Protein AF-A0A015K4B2-F1 (afdb_monomer)

pLDDT: mean 77.0, std 16.77, range [43.47, 95.0]

Nearest PDB structures (foldseek):
  2elh-assembly1_A  TM=6.216E-01  e=7.954E-03  Drosophila melanogaster
  1mdm-assembly1_A  TM=5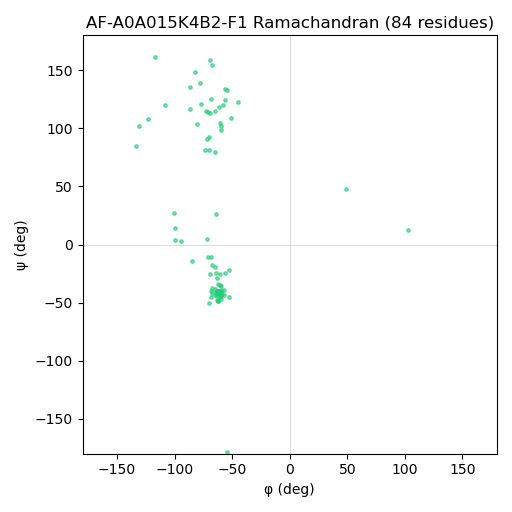.689E-01  e=1.238E+00  Homo sapiens
  8hnp-assembly1_B  TM=6.465E-01  e=2.842E+00  Thermococcus onnurineus NA1
  5yi2-assembly2_E  TM=4.714E-01  e=2.666E+00  Lactococcus lactis subsp. lactis Il1403
  5yhy-assembly1_A  TM=5.112E-01  e=3.670E+00  Lactococcus lactis subsp. lactis Il1403

Structure (mmCIF, N/CA/C/O backbone):
data_AF-A0A015K4B2-F1
#
_entry.id   AF-A0A015K4B2-F1
#
loop_
_atom_site.group_PDB
_atom_site.id
_atom_site.type_symbol
_atom_site.label_atom_id
_atom_site.label_alt_id
_atom_site.label_comp_id
_atom_site.label_asym_id
_atom_site.label_entity_id
_atom_site.label_seq_id
_atom_site.pdbx_PDB_ins_code
_atom_site.Cartn_x
_atom_site.Cartn_y
_atom_site.Cartn_z
_atom_site.occupancy
_atom_site.B_iso_or_equiv
_atom_site.auth_seq_id
_atom_site.auth_comp_id
_atom_site.auth_asym_id
_atom_site.auth_atom_id
_atom_site.pdbx_PDB_model_num
ATOM 1 N N . MET A 1 1 ? -45.371 27.866 -22.751 1.00 43.47 1 MET A N 1
ATOM 2 C CA . MET A 1 1 ? -45.161 26.586 -22.033 1.00 43.47 1 MET A CA 1
ATOM 3 C C . MET A 1 1 ? -43.663 26.354 -21.882 1.00 43.47 1 MET A C 1
ATOM 5 O O . MET A 1 1 ? -42.992 26.171 -22.889 1.00 43.47 1 MET A O 1
ATOM 9 N N . VAL A 1 2 ? -43.122 26.431 -20.663 1.00 47.31 2 VAL A N 1
ATOM 10 C CA . VAL A 1 2 ? -41.683 26.235 -20.401 1.00 47.31 2 VAL A CA 1
ATOM 11 C C . VAL A 1 2 ? -41.422 24.740 -20.205 1.00 47.31 2 VAL A C 1
ATOM 13 O O . VAL A 1 2 ? -41.957 24.130 -19.282 1.00 47.31 2 VAL A O 1
ATOM 16 N N . ARG A 1 3 ? -40.633 24.127 -21.093 1.00 57.09 3 ARG A N 1
ATOM 17 C CA . ARG A 1 3 ? -40.189 22.732 -20.960 1.00 57.09 3 ARG A CA 1
ATOM 18 C C . ARG A 1 3 ? -39.015 22.683 -19.980 1.00 57.09 3 ARG A C 1
ATOM 20 O O . ARG A 1 3 ? -37.908 23.073 -20.328 1.00 57.09 3 ARG A O 1
ATOM 27 N N . GLY A 1 4 ? -39.262 22.234 -18.750 1.00 55.44 4 GLY A N 1
ATOM 28 C CA . GLY A 1 4 ? -38.208 22.014 -17.759 1.00 55.44 4 GLY A CA 1
ATOM 29 C C . GLY A 1 4 ? -37.308 20.838 -18.152 1.00 55.44 4 GLY A C 1
ATOM 30 O O . GLY A 1 4 ? -37.794 19.726 -18.363 1.00 55.44 4 GLY A O 1
ATOM 31 N N .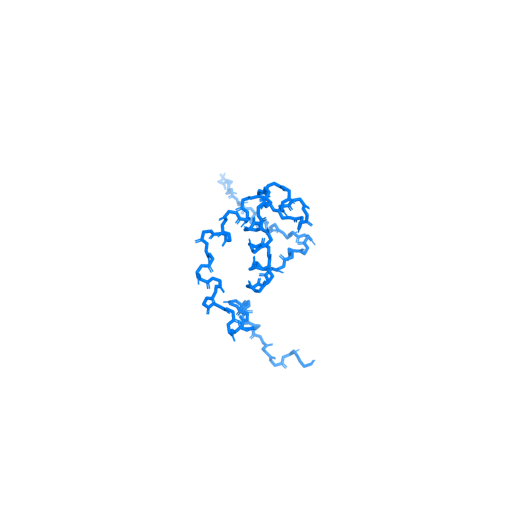 ASN A 1 5 ? -35.995 21.069 -18.229 1.00 60.66 5 ASN A N 1
ATOM 32 C CA . ASN A 1 5 ? -34.991 20.013 -18.371 1.00 60.66 5 ASN A CA 1
ATOM 33 C C . ASN A 1 5 ? -34.842 19.262 -17.042 1.00 60.66 5 ASN A C 1
ATOM 35 O O . ASN A 1 5 ? -33.933 19.514 -16.252 1.00 60.66 5 ASN A O 1
ATOM 39 N N . PHE A 1 6 ? -35.743 18.317 -16.785 1.00 61.34 6 PHE A N 1
ATOM 40 C CA . PHE A 1 6 ? -35.579 17.365 -15.693 1.00 61.34 6 PHE A CA 1
ATOM 41 C C . PHE A 1 6 ? -34.463 16.384 -16.064 1.00 61.34 6 PHE A C 1
ATOM 43 O O . PHE A 1 6 ? -34.704 15.351 -16.695 1.00 61.34 6 PHE A O 1
ATOM 50 N N . HIS A 1 7 ? -33.222 16.704 -15.692 1.00 56.38 7 HIS A N 1
ATOM 51 C CA . HIS A 1 7 ? -32.134 15.734 -15.707 1.00 56.38 7 HIS A CA 1
ATOM 52 C C . HIS A 1 7 ? -32.514 14.588 -14.768 1.00 56.38 7 HIS A C 1
ATOM 54 O O . HIS A 1 7 ? -32.387 14.685 -13.549 1.00 56.38 7 HIS A O 1
ATOM 60 N N . LYS A 1 8 ? -33.034 13.495 -15.336 1.00 59.09 8 LYS A N 1
ATOM 61 C CA . LYS A 1 8 ? -33.277 12.252 -14.606 1.00 59.09 8 LYS A CA 1
ATOM 62 C C . LYS A 1 8 ? -31.927 11.789 -14.062 1.00 59.09 8 LYS A C 1
ATOM 64 O O . LYS A 1 8 ? -31.118 11.251 -14.817 1.00 59.09 8 LYS A O 1
ATOM 69 N N . LEU A 1 9 ? -31.684 12.011 -12.772 1.00 60.75 9 LEU A N 1
ATOM 70 C CA . LEU A 1 9 ? -30.553 11.461 -12.030 1.00 60.75 9 LEU A CA 1
ATOM 71 C C . LEU A 1 9 ? -30.714 9.937 -11.984 1.00 60.75 9 LEU A C 1
ATOM 73 O O . LEU A 1 9 ? -31.212 9.370 -11.015 1.00 60.75 9 LEU A O 1
ATOM 77 N N . ARG A 1 10 ? -30.357 9.251 -13.071 1.00 60.22 10 ARG A N 1
ATOM 78 C CA . ARG A 1 10 ? -30.253 7.795 -13.067 1.00 60.22 10 ARG A CA 1
ATOM 79 C C . ARG A 1 10 ? -29.028 7.453 -12.232 1.00 60.22 10 ARG A C 1
ATOM 81 O O . ARG A 1 10 ? -27.907 7.781 -12.615 1.00 60.22 10 ARG A O 1
ATOM 88 N N . ALA A 1 11 ? -29.237 6.808 -11.089 1.00 62.19 11 ALA A N 1
ATOM 89 C CA . ALA A 1 11 ? -28.138 6.188 -10.371 1.00 62.19 11 ALA A CA 1
ATOM 90 C C . ALA A 1 11 ? -27.468 5.182 -11.321 1.00 62.19 11 ALA A C 1
ATOM 92 O O . ALA A 1 11 ? -28.122 4.261 -11.811 1.00 62.19 11 ALA A O 1
ATOM 93 N N . ASN A 1 12 ? -26.176 5.363 -11.608 1.00 59.97 12 ASN A N 1
ATOM 94 C CA . ASN A 1 12 ? -25.379 4.368 -12.324 1.00 59.97 12 ASN A CA 1
ATOM 95 C C . ASN A 1 12 ? -25.175 3.166 -11.393 1.00 59.97 12 ASN A C 1
ATOM 97 O O . ASN A 1 12 ? -24.152 3.053 -10.714 1.00 59.97 12 ASN A O 1
ATOM 101 N N . VAL A 1 13 ? -26.178 2.291 -11.312 1.00 55.34 13 VAL A N 1
ATOM 102 C CA . VAL A 1 13 ? -26.106 1.045 -10.546 1.00 55.34 13 VAL A CA 1
ATOM 103 C C . VAL A 1 13 ? -25.140 0.116 -11.276 1.00 55.34 13 VAL A C 1
ATOM 105 O O . VAL A 1 13 ? -25.500 -0.588 -12.215 1.00 55.34 13 VAL A O 1
ATOM 108 N N . THR A 1 14 ? -23.864 0.160 -10.889 1.00 56.12 14 THR A N 1
ATOM 109 C CA . THR A 1 14 ? -22.842 -0.711 -11.474 1.00 56.12 14 THR A CA 1
ATOM 110 C C . THR A 1 14 ? -23.067 -2.125 -10.942 1.00 56.12 14 THR A C 1
ATOM 112 O O . THR A 1 14 ? -22.891 -2.362 -9.749 1.00 56.12 14 THR A O 1
ATOM 115 N N . THR A 1 15 ? -23.415 -3.071 -11.811 1.00 58.75 15 THR A N 1
ATOM 116 C CA . THR A 1 15 ? -23.592 -4.493 -11.452 1.00 58.75 15 THR A CA 1
ATOM 117 C C . THR A 1 15 ? -22.278 -5.181 -11.066 1.00 58.75 15 THR A C 1
ATOM 119 O O . THR A 1 15 ? -22.279 -6.221 -10.410 1.00 58.75 15 THR A O 1
ATOM 122 N N . LYS A 1 16 ? -21.132 -4.592 -11.433 1.00 60.75 16 LYS A N 1
ATOM 123 C CA . LYS A 1 16 ? -19.805 -5.095 -11.071 1.00 60.75 16 LYS A CA 1
ATOM 124 C C . LYS A 1 16 ? -19.572 -4.906 -9.570 1.00 60.75 16 LYS A C 1
ATOM 126 O O . LYS A 1 16 ? -19.419 -3.778 -9.100 1.00 60.75 16 LYS A O 1
ATOM 131 N N . ARG A 1 17 ? -19.478 -6.007 -8.815 1.00 62.00 17 ARG A N 1
ATOM 132 C CA . ARG A 1 17 ? -18.987 -5.974 -7.428 1.00 62.00 17 ARG A CA 1
ATOM 133 C C . ARG A 1 17 ? -17.557 -5.433 -7.436 1.00 62.00 17 ARG A C 1
ATOM 135 O O . ARG A 1 17 ? -16.626 -6.130 -7.830 1.00 62.00 17 ARG A O 1
ATOM 142 N N . ARG A 1 18 ? -17.374 -4.173 -7.032 1.00 68.00 18 ARG A N 1
ATOM 143 C CA . ARG A 1 18 ? -16.040 -3.586 -6.868 1.00 68.00 18 ARG A CA 1
ATOM 144 C C . ARG A 1 18 ? -15.334 -4.341 -5.749 1.00 68.00 18 ARG A C 1
ATOM 146 O O . ARG A 1 18 ? -15.773 -4.281 -4.602 1.00 68.00 18 ARG A O 1
ATOM 153 N N . ARG A 1 19 ? -14.256 -5.053 -6.082 1.00 77.94 19 ARG A N 1
ATOM 154 C CA . ARG A 1 19 ? -13.397 -5.687 -5.080 1.00 77.94 19 ARG A CA 1
ATOM 155 C C . ARG A 1 19 ? -12.916 -4.615 -4.103 1.00 77.94 19 ARG A C 1
ATOM 157 O O . ARG A 1 19 ? -12.345 -3.606 -4.516 1.00 77.94 19 ARG A O 1
ATOM 164 N N . GLN A 1 20 ? -13.161 -4.831 -2.816 1.00 81.88 20 GLN A N 1
ATOM 165 C CA . GLN A 1 20 ? -12.583 -4.011 -1.760 1.00 81.88 20 GLN A CA 1
ATOM 166 C C . GLN A 1 20 ? -11.209 -4.578 -1.405 1.00 81.88 20 GLN A C 1
ATOM 168 O O . GLN A 1 20 ? -11.053 -5.790 -1.300 1.00 81.88 20 GLN A O 1
ATOM 173 N N . TRP A 1 21 ? -10.226 -3.695 -1.250 1.00 86.88 21 TRP A N 1
ATOM 174 C CA . TRP A 1 21 ? -8.863 -4.050 -0.863 1.00 86.88 21 TRP A CA 1
ATOM 175 C C . TRP A 1 21 ? -8.612 -3.584 0.569 1.00 86.88 21 TRP A C 1
ATOM 177 O O . TRP A 1 21 ? -8.696 -2.381 0.852 1.00 86.88 21 TRP A O 1
ATOM 187 N N . SER A 1 22 ? -8.301 -4.520 1.461 1.00 87.56 22 SER A N 1
ATOM 188 C CA . SER A 1 22 ? -7.911 -4.231 2.844 1.00 87.56 22 SER A CA 1
ATOM 189 C C . SER A 1 22 ? -6.533 -3.562 2.913 1.00 87.56 22 SER A C 1
ATOM 191 O O . SER A 1 22 ? -5.723 -3.674 1.992 1.00 87.56 22 SER A O 1
ATOM 193 N N . ALA A 1 23 ? -6.235 -2.869 4.018 1.00 86.94 23 ALA A N 1
ATOM 194 C CA . ALA A 1 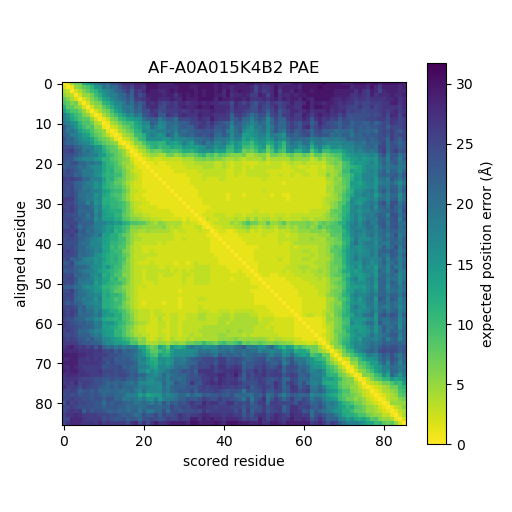23 ? -4.928 -2.233 4.215 1.00 86.94 23 ALA A CA 1
ATOM 195 C C . ALA A 1 23 ? -3.774 -3.249 4.129 1.00 86.94 23 ALA A C 1
ATOM 197 O O . ALA A 1 23 ? -2.757 -2.978 3.492 1.00 86.94 23 ALA A O 1
ATOM 198 N N . ARG A 1 24 ? -3.976 -4.453 4.683 1.00 86.81 24 ARG A N 1
ATOM 199 C CA . ARG A 1 24 ? -3.017 -5.561 4.615 1.00 86.81 24 ARG A CA 1
ATOM 200 C C . ARG A 1 24 ? -2.776 -6.030 3.181 1.00 86.81 24 ARG A C 1
ATOM 202 O O . ARG A 1 24 ? -1.624 -6.164 2.783 1.00 86.81 24 ARG A O 1
ATOM 209 N N . GLU A 1 25 ? -3.834 -6.250 2.398 1.00 89.38 25 GLU A N 1
ATOM 210 C CA . GLU A 1 25 ? -3.675 -6.654 0.994 1.00 89.38 25 GLU A CA 1
ATOM 211 C C . GLU A 1 25 ? -2.964 -5.566 0.180 1.00 89.38 25 GLU A C 1
ATOM 213 O O . GLU A 1 25 ? -2.054 -5.874 -0.586 1.00 89.38 25 GLU A O 1
ATOM 218 N N . LYS A 1 26 ? -3.310 -4.286 0.382 1.00 92.19 26 LYS A N 1
ATOM 219 C CA . LYS A 1 26 ? -2.620 -3.169 -0.287 1.00 92.19 26 LYS A CA 1
ATOM 220 C C . LYS A 1 26 ? -1.126 -3.155 0.037 1.00 92.19 26 LYS A C 1
ATOM 222 O O . LYS A 1 26 ? -0.311 -2.985 -0.865 1.00 92.19 26 LYS A O 1
ATOM 227 N N . LEU A 1 27 ? -0.757 -3.382 1.298 1.00 91.81 27 LEU A N 1
ATOM 228 C CA . LEU A 1 27 ? 0.645 -3.486 1.711 1.00 91.81 27 LEU A CA 1
ATOM 229 C C . LEU A 1 27 ? 1.352 -4.700 1.099 1.00 91.81 27 LEU A C 1
ATOM 231 O O . LEU A 1 27 ? 2.502 -4.578 0.683 1.00 91.81 27 LEU A O 1
ATOM 235 N N . MET A 1 28 ? 0.682 -5.847 0.971 1.00 92.25 28 MET A N 1
ATOM 236 C CA . MET A 1 28 ? 1.245 -7.001 0.257 1.00 92.25 28 MET A CA 1
ATOM 237 C C . MET A 1 28 ? 1.562 -6.671 -1.208 1.00 92.25 28 MET A C 1
ATOM 239 O O . MET A 1 28 ? 2.621 -7.038 -1.711 1.00 92.25 28 MET A O 1
ATOM 243 N N . VAL A 1 29 ? 0.693 -5.921 -1.885 1.00 93.31 29 VAL A N 1
ATOM 244 C CA . VAL A 1 29 ? 0.952 -5.481 -3.265 1.00 93.31 29 VAL A CA 1
ATOM 245 C C . VAL A 1 29 ? 2.120 -4.486 -3.329 1.00 93.31 29 VAL A C 1
ATOM 247 O O . VAL A 1 29 ? 2.974 -4.604 -4.208 1.00 93.31 29 VAL A O 1
ATOM 250 N N . ILE A 1 30 ? 2.203 -3.536 -2.388 1.00 93.88 30 ILE A N 1
ATOM 251 C CA . ILE A 1 30 ? 3.320 -2.576 -2.309 1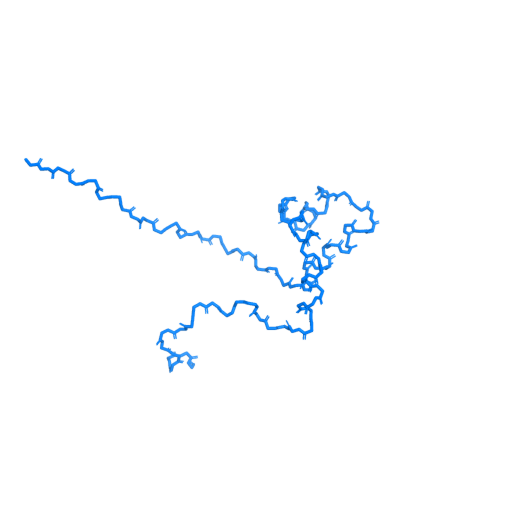.00 93.88 30 ILE A CA 1
ATOM 252 C C . ILE A 1 30 ? 4.645 -3.303 -2.058 1.00 93.88 30 ILE A C 1
ATOM 254 O O . ILE A 1 30 ? 5.611 -3.068 -2.773 1.00 93.88 30 ILE A O 1
ATOM 258 N N . THR A 1 31 ? 4.691 -4.216 -1.087 1.00 94.25 31 THR A N 1
ATOM 259 C CA . THR A 1 31 ? 5.907 -4.991 -0.783 1.00 94.25 31 THR A CA 1
ATOM 260 C C . THR A 1 31 ? 6.346 -5.860 -1.956 1.00 94.25 31 THR A C 1
ATOM 262 O O . THR A 1 31 ? 7.541 -6.012 -2.179 1.00 94.25 31 THR A O 1
ATOM 265 N N . TYR A 1 32 ? 5.410 -6.395 -2.747 1.00 95.00 32 TYR A N 1
ATOM 266 C CA . TYR A 1 32 ? 5.747 -7.075 -3.994 1.00 95.00 32 TYR A CA 1
ATOM 267 C C . TYR A 1 32 ? 6.417 -6.116 -4.985 1.00 95.00 32 TYR A C 1
ATOM 269 O O . TYR A 1 32 ? 7.487 -6.422 -5.496 1.00 95.00 32 TYR A O 1
ATOM 277 N N . TYR A 1 33 ? 5.845 -4.932 -5.213 1.00 94.06 33 TYR A N 1
ATOM 278 C CA . TYR A 1 33 ? 6.465 -3.909 -6.062 1.00 94.06 33 TYR A CA 1
ATOM 279 C C . TYR A 1 33 ? 7.877 -3.519 -5.578 1.00 94.06 33 TYR A C 1
ATOM 281 O O . TYR A 1 33 ? 8.807 -3.452 -6.381 1.00 94.06 33 TYR A O 1
ATOM 289 N N . GLU A 1 34 ? 8.066 -3.342 -4.267 1.00 93.56 34 GLU A N 1
ATOM 290 C CA . GLU A 1 34 ? 9.353 -2.966 -3.657 1.00 93.56 34 GLU A CA 1
ATOM 291 C C . GLU A 1 34 ? 10.454 -4.020 -3.821 1.00 93.56 34 GLU A C 1
ATOM 293 O O . GLU A 1 34 ? 11.630 -3.674 -3.776 1.00 93.56 34 GLU A O 1
ATOM 298 N N . ARG A 1 35 ? 10.106 -5.283 -4.105 1.00 93.56 35 ARG A N 1
ATOM 299 C CA . ARG A 1 35 ? 11.078 -6.344 -4.436 1.00 93.56 35 ARG A CA 1
ATOM 300 C C . ARG A 1 35 ? 11.722 -6.186 -5.823 1.00 93.56 35 ARG A C 1
ATOM 302 O O . ARG A 1 35 ? 12.472 -7.061 -6.237 1.00 93.56 35 ARG A O 1
ATOM 309 N N . GLY A 1 36 ? 11.435 -5.098 -6.542 1.00 91.38 36 GLY A N 1
ATOM 310 C CA . GLY A 1 36 ? 12.048 -4.777 -7.837 1.00 91.38 36 GLY A CA 1
ATOM 311 C C . GLY A 1 36 ? 11.155 -5.057 -9.047 1.00 91.38 36 GLY A C 1
ATOM 312 O O . GLY A 1 36 ? 11.626 -5.045 -10.182 1.00 91.38 36 GLY A O 1
ATOM 313 N N . HIS A 1 37 ? 9.860 -5.302 -8.841 1.00 91.94 37 HIS A N 1
ATOM 314 C CA . HIS A 1 37 ? 8.925 -5.508 -9.944 1.00 91.94 37 HIS A CA 1
ATOM 315 C C . HIS A 1 37 ? 8.444 -4.179 -10.533 1.00 91.94 37 HIS A C 1
ATOM 317 O O . HIS A 1 37 ? 8.276 -3.178 -9.839 1.00 91.94 37 HIS A O 1
ATOM 323 N N . SER A 1 38 ? 8.151 -4.164 -11.834 1.00 93.25 38 SER A N 1
ATOM 324 C CA . SER A 1 38 ? 7.597 -2.969 -12.470 1.00 93.25 38 SER A CA 1
ATOM 325 C C . SER A 1 38 ? 6.179 -2.672 -11.958 1.00 93.25 38 SER A C 1
ATOM 327 O O . SER A 1 38 ? 5.426 -3.568 -11.551 1.00 93.25 38 SER A O 1
ATOM 329 N N . LYS A 1 39 ? 5.766 -1.401 -12.028 1.00 92.38 39 LYS A N 1
ATOM 330 C CA . LYS A 1 39 ? 4.395 -0.996 -11.666 1.00 92.38 39 LYS A CA 1
ATOM 331 C C . LYS A 1 39 ? 3.349 -1.704 -12.536 1.00 92.38 39 LYS A C 1
ATOM 333 O O . LYS A 1 39 ? 2.309 -2.102 -12.026 1.00 92.38 39 LYS A O 1
ATOM 338 N N . ARG A 1 40 ? 3.640 -1.876 -13.831 1.00 92.62 40 ARG A N 1
ATOM 339 C CA . ARG A 1 40 ? 2.734 -2.498 -14.808 1.00 92.62 40 ARG A CA 1
ATOM 340 C C . ARG A 1 40 ? 2.584 -3.997 -14.553 1.00 92.62 40 ARG A C 1
ATOM 342 O O . ARG A 1 40 ? 1.474 -4.447 -14.329 1.00 92.62 40 ARG A O 1
ATOM 349 N N . SER A 1 41 ? 3.694 -4.724 -14.418 1.00 92.75 41 SER A N 1
ATOM 350 C CA . SER A 1 41 ? 3.664 -6.162 -14.104 1.00 92.75 41 SER A CA 1
ATOM 351 C C . SER A 1 41 ? 2.978 -6.467 -12.770 1.00 92.75 41 SER A C 1
ATOM 353 O O . SER A 1 41 ? 2.311 -7.487 -12.627 1.00 92.75 41 SER A O 1
ATOM 355 N N . THR A 1 42 ? 3.130 -5.584 -11.779 1.00 93.88 42 THR A N 1
ATOM 356 C CA . THR A 1 42 ? 2.427 -5.710 -10.495 1.00 93.88 42 THR A CA 1
ATOM 357 C C . THR A 1 42 ? 0.927 -5.479 -10.669 1.00 93.88 42 THR A C 1
ATOM 359 O O . THR A 1 42 ? 0.121 -6.255 -10.163 1.00 93.88 42 THR A O 1
ATOM 362 N N . ALA A 1 43 ? 0.546 -4.440 -11.412 1.00 93.38 43 ALA A N 1
ATOM 363 C CA . ALA A 1 43 ? -0.848 -4.130 -11.696 1.00 93.38 43 ALA A CA 1
ATOM 364 C C . ALA A 1 43 ? -1.556 -5.274 -12.441 1.00 93.38 43 ALA A C 1
ATOM 366 O O . ALA A 1 43 ? -2.621 -5.713 -12.009 1.00 93.38 43 ALA A O 1
ATOM 367 N N . ASP A 1 44 ? -0.904 -5.826 -13.465 1.00 93.75 44 ASP A N 1
ATOM 368 C CA . ASP A 1 44 ? -1.413 -6.952 -14.251 1.00 93.75 44 ASP A CA 1
ATOM 369 C C . ASP A 1 44 ? -1.577 -8.210 -13.379 1.00 93.75 44 ASP A C 1
ATOM 371 O O . ASP A 1 44 ? -2.631 -8.845 -13.391 1.00 93.75 44 ASP A O 1
ATOM 375 N N . LYS A 1 45 ? -0.585 -8.527 -12.530 1.00 93.00 45 LYS A N 1
ATOM 376 C CA . LYS A 1 45 ? -0.623 -9.695 -11.629 1.00 93.00 45 LYS A CA 1
ATOM 377 C C . LYS A 1 45 ? -1.780 -9.654 -10.632 1.00 93.00 45 LYS A C 1
ATOM 379 O O . LYS A 1 45 ? -2.379 -10.686 -10.341 1.00 93.00 45 LYS A O 1
ATOM 384 N N . PHE A 1 46 ? -2.072 -8.480 -10.077 1.00 89.19 46 PHE A N 1
ATOM 385 C CA . PHE A 1 46 ? -3.138 -8.310 -9.086 1.00 89.19 46 PHE A CA 1
ATOM 386 C C . PHE A 1 46 ? -4.473 -7.868 -9.703 1.00 89.19 46 PHE A C 1
ATOM 388 O O . PHE A 1 46 ? -5.440 -7.674 -8.963 1.00 89.19 46 PHE A O 1
ATOM 395 N N . ASN A 1 47 ? -4.538 -7.748 -11.036 1.00 90.62 47 ASN A N 1
ATOM 396 C CA . ASN A 1 47 ? -5.681 -7.232 -11.788 1.00 90.62 47 ASN A CA 1
ATOM 397 C C . ASN A 1 47 ? -6.199 -5.897 -11.215 1.00 90.62 47 ASN A C 1
ATOM 399 O O . ASN A 1 47 ? -7.388 -5.725 -10.929 1.00 90.62 47 ASN A O 1
ATOM 403 N N . ILE A 1 48 ? -5.267 -4.976 -10.972 1.00 90.88 48 ILE A N 1
ATOM 404 C CA . ILE A 1 48 ? -5.532 -3.615 -10.496 1.00 90.88 48 ILE A CA 1
ATOM 405 C C . ILE A 1 48 ? -5.075 -2.607 -11.540 1.00 90.88 48 ILE A C 1
ATOM 407 O O . ILE A 1 48 ? -4.238 -2.898 -12.389 1.00 90.88 48 ILE A O 1
ATOM 411 N N . GLU A 1 49 ? -5.578 -1.384 -11.456 1.00 91.12 49 GLU A N 1
ATOM 412 C CA . GLU A 1 49 ? -5.104 -0.325 -12.337 1.00 91.12 49 GLU A CA 1
ATOM 413 C C . GLU A 1 49 ? -3.745 0.219 -11.842 1.00 91.12 49 GLU A C 1
ATOM 415 O O . GLU A 1 49 ? -3.586 0.483 -10.644 1.00 91.12 49 GLU A O 1
ATOM 420 N N . PRO A 1 50 ? -2.765 0.504 -12.724 1.00 92.44 50 PRO A N 1
ATOM 421 C CA . PRO A 1 50 ? -1.486 1.104 -12.321 1.00 92.44 50 PRO A CA 1
ATOM 422 C C . PRO A 1 50 ? -1.631 2.439 -11.572 1.00 92.44 50 PRO A C 1
ATOM 424 O O . PRO A 1 50 ? -0.748 2.843 -10.811 1.00 92.44 50 PRO A O 1
ATOM 427 N N . LYS A 1 51 ? -2.739 3.159 -11.788 1.00 93.75 51 LYS A N 1
ATOM 428 C CA . LYS A 1 51 ? -3.093 4.363 -11.026 1.00 93.75 51 LYS A CA 1
ATOM 429 C C . LYS A 1 51 ? -3.365 4.049 -9.551 1.00 93.75 51 LYS A C 1
ATOM 431 O O . LYS A 1 51 ? -2.846 4.757 -8.693 1.00 93.75 51 LYS A O 1
ATOM 436 N N . GLN A 1 52 ? -4.092 2.969 -9.262 1.00 91.62 52 GLN A N 1
ATOM 437 C CA . GLN A 1 52 ? -4.376 2.536 -7.890 1.00 91.62 52 GLN A CA 1
ATOM 438 C C . GLN A 1 52 ? -3.090 2.161 -7.154 1.00 91.62 52 GLN A C 1
ATOM 440 O O . GLN A 1 52 ? -2.896 2.561 -6.010 1.00 91.62 52 GLN A O 1
ATOM 445 N N . LEU A 1 53 ? -2.169 1.467 -7.832 1.00 93.62 53 LEU A N 1
ATOM 446 C CA . LEU A 1 53 ? -0.869 1.128 -7.252 1.00 93.62 53 LEU A CA 1
ATOM 447 C C . LEU A 1 53 ? -0.066 2.381 -6.868 1.00 93.62 53 LEU A C 1
ATOM 449 O O . LEU A 1 53 ? 0.489 2.442 -5.774 1.00 93.62 53 LEU A O 1
ATOM 453 N N . ARG A 1 54 ? -0.037 3.406 -7.733 1.00 94.31 54 ARG A N 1
ATOM 454 C CA . ARG A 1 54 ? 0.626 4.690 -7.434 1.00 94.31 54 ARG A CA 1
ATOM 455 C C . ARG A 1 54 ? 0.024 5.376 -6.209 1.00 94.31 54 ARG A C 1
ATOM 457 O O . ARG A 1 54 ? 0.763 5.839 -5.345 1.00 94.31 54 ARG A O 1
ATOM 464 N N . GLU A 1 55 ? -1.300 5.399 -6.118 1.00 94.19 55 GLU A N 1
ATOM 465 C CA . GLU A 1 55 ? -2.011 5.975 -4.976 1.00 94.19 55 GLU A CA 1
ATOM 466 C C . GLU A 1 55 ? -1.705 5.225 -3.672 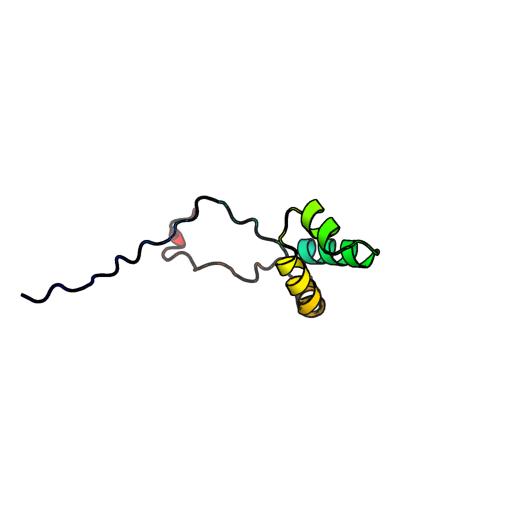1.00 94.19 55 GLU A C 1
ATOM 468 O O . GLU A 1 55 ? -1.519 5.847 -2.625 1.00 94.19 55 GLU A O 1
ATOM 473 N N . TRP A 1 56 ? -1.6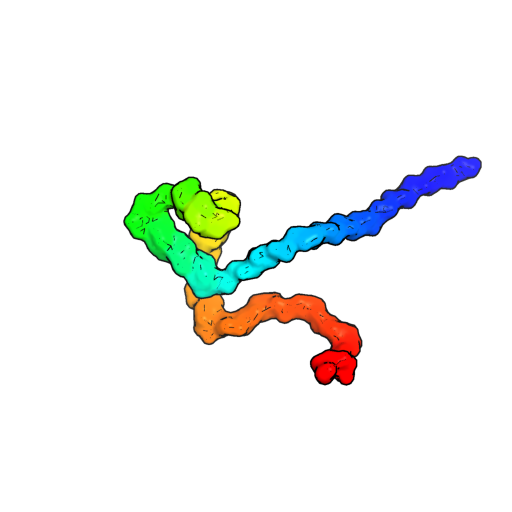15 3.894 -3.714 1.00 9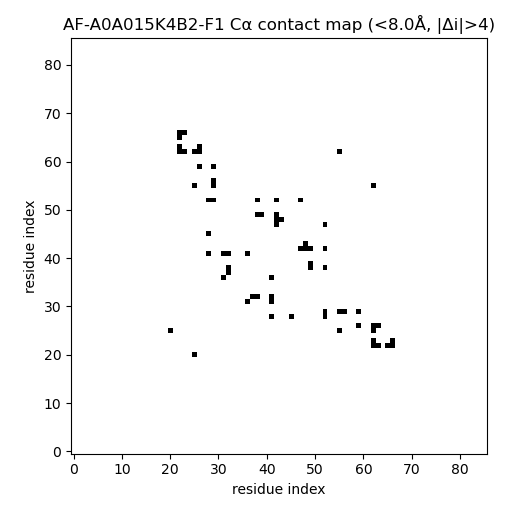4.12 56 TRP A N 1
ATOM 474 C CA . TRP A 1 56 ? -1.290 3.094 -2.533 1.00 94.12 56 TRP A CA 1
ATOM 475 C C . TRP A 1 56 ? 0.151 3.301 -2.077 1.00 94.12 56 TRP A C 1
ATOM 477 O O . TRP A 1 56 ? 0.375 3.438 -0.877 1.00 94.12 56 TRP A O 1
ATOM 487 N N . ILE A 1 57 ? 1.103 3.395 -3.012 1.00 93.19 57 ILE A N 1
ATOM 488 C CA . ILE A 1 57 ? 2.503 3.724 -2.706 1.00 93.19 57 ILE A CA 1
ATOM 489 C C . ILE A 1 57 ? 2.586 5.102 -2.035 1.00 93.19 57 ILE A C 1
ATOM 491 O O . ILE A 1 57 ? 3.207 5.229 -0.984 1.00 93.19 57 ILE A O 1
ATOM 495 N N . SER A 1 58 ? 1.897 6.112 -2.577 1.00 94.25 58 SER A N 1
ATOM 496 C CA . SER A 1 58 ? 1.865 7.458 -1.984 1.00 94.25 58 SER A CA 1
ATOM 497 C C . SER A 1 58 ? 1.231 7.487 -0.588 1.00 94.25 58 SER A C 1
ATOM 499 O O . SER A 1 58 ? 1.580 8.337 0.222 1.00 94.25 58 SER A O 1
ATOM 501 N N . ASN A 1 59 ? 0.299 6.575 -0.298 1.00 92.50 59 ASN A N 1
ATOM 502 C CA . ASN A 1 59 ? -0.387 6.477 0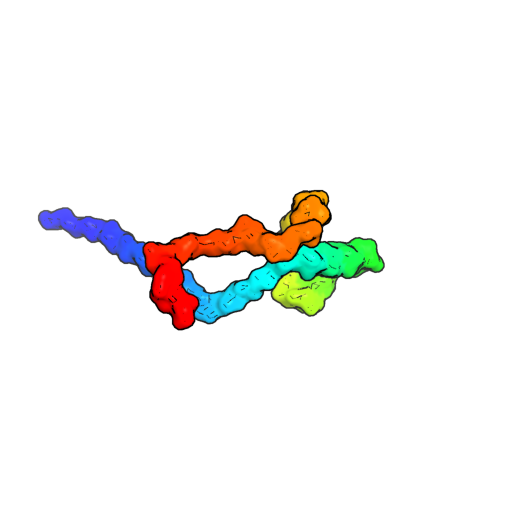.992 1.00 92.50 59 ASN A CA 1
ATOM 503 C C . ASN A 1 59 ? 0.194 5.381 1.910 1.00 92.50 59 ASN A C 1
ATOM 505 O O . ASN A 1 59 ? -0.450 5.020 2.900 1.00 92.50 59 ASN A O 1
ATOM 509 N N . LYS A 1 60 ? 1.387 4.840 1.614 1.00 91.50 60 LYS A N 1
ATOM 510 C CA . LYS A 1 60 ? 1.977 3.695 2.333 1.00 91.50 60 LYS A CA 1
ATOM 511 C C . LYS A 1 60 ? 2.038 3.912 3.847 1.00 91.50 60 LYS A C 1
ATOM 513 O O . LYS A 1 60 ? 1.632 3.034 4.601 1.00 91.50 60 LYS A O 1
ATOM 518 N N . GLU A 1 61 ? 2.472 5.085 4.303 1.00 89.12 61 GLU A N 1
ATOM 519 C CA . GLU A 1 61 ? 2.577 5.396 5.737 1.00 89.12 61 GLU A CA 1
ATOM 520 C C . GLU A 1 61 ? 1.224 5.352 6.456 1.00 89.12 61 GLU A C 1
ATOM 522 O O . GLU A 1 61 ? 1.107 4.833 7.566 1.00 89.12 61 GLU A O 1
ATOM 527 N N . ARG A 1 62 ? 0.169 5.852 5.803 1.00 88.25 62 ARG A N 1
ATOM 528 C CA . ARG A 1 62 ? -1.200 5.795 6.333 1.00 88.25 62 ARG A CA 1
ATOM 529 C C . ARG A 1 62 ? -1.710 4.359 6.375 1.00 88.25 62 ARG A C 1
ATOM 531 O O . ARG A 1 62 ? -2.388 3.987 7.328 1.00 88.25 62 ARG A O 1
ATOM 538 N N . LEU A 1 63 ? -1.362 3.552 5.370 1.00 86.44 63 LEU A N 1
ATOM 539 C CA . LEU A 1 63 ? -1.691 2.127 5.345 1.00 86.44 63 LEU A CA 1
ATOM 540 C C . LEU A 1 63 ? -0.995 1.373 6.482 1.00 86.44 63 LEU A C 1
ATOM 542 O O . LEU A 1 63 ? -1.660 0.567 7.120 1.00 86.44 63 LEU A O 1
ATOM 546 N N . LEU A 1 64 ? 0.277 1.676 6.776 1.00 85.94 64 LEU A N 1
ATOM 547 C CA . LEU A 1 64 ? 1.038 1.097 7.895 1.00 85.94 64 LEU A CA 1
ATOM 548 C C . LEU A 1 64 ? 0.434 1.452 9.265 1.00 85.94 64 LEU A C 1
ATOM 550 O O . LEU A 1 64 ? 0.325 0.590 10.133 1.00 85.94 64 LEU A O 1
ATOM 554 N N . LYS A 1 65 ? -0.037 2.691 9.443 1.00 84.81 65 LYS A N 1
ATOM 555 C CA . LYS A 1 65 ? -0.749 3.113 10.664 1.00 84.81 65 LYS A CA 1
ATOM 556 C C . LYS A 1 65 ? -2.131 2.464 10.813 1.00 84.81 65 LYS A C 1
ATOM 558 O O . LYS A 1 65 ? -2.616 2.330 11.930 1.00 84.81 65 LYS A O 1
ATOM 563 N N . ALA A 1 66 ? -2.760 2.055 9.709 1.00 76.31 66 ALA A N 1
ATOM 564 C CA . ALA A 1 66 ? -4.076 1.410 9.700 1.00 76.31 66 ALA A CA 1
ATOM 565 C C . ALA A 1 66 ? -4.031 -0.116 9.937 1.00 76.31 66 ALA A C 1
ATOM 567 O O . ALA A 1 66 ? -5.066 -0.712 10.223 1.00 76.31 66 ALA A O 1
ATOM 568 N N . VAL A 1 67 ? -2.858 -0.760 9.843 1.00 62.25 67 VAL A N 1
ATOM 569 C CA . VAL A 1 67 ? -2.694 -2.224 9.987 1.00 62.25 67 VAL A CA 1
ATOM 570 C C . VAL A 1 67 ? -3.135 -2.809 11.337 1.00 62.25 67 VAL A C 1
ATOM 572 O O . VAL A 1 67 ? -3.679 -3.913 11.298 1.00 62.25 67 VAL A O 1
ATOM 575 N N . PRO A 1 68 ? -2.969 -2.158 12.512 1.00 61.25 68 PRO A N 1
ATOM 576 C CA . PRO A 1 68 ? -3.353 -2.794 13.774 1.00 61.25 68 PRO A CA 1
ATOM 577 C C . PRO A 1 68 ? -4.869 -2.962 13.927 1.00 61.25 68 PRO A C 1
ATOM 579 O O . PRO A 1 68 ? -5.312 -3.691 14.808 1.00 61.25 68 PRO A O 1
ATOM 582 N N . TYR A 1 69 ? -5.677 -2.350 13.058 1.00 52.59 69 TYR A N 1
ATOM 583 C CA . TYR A 1 69 ? -7.121 -2.458 13.125 1.00 52.59 69 TYR A CA 1
ATOM 584 C C . TYR A 1 69 ? -7.693 -2.990 11.814 1.00 52.59 69 TYR A C 1
ATOM 586 O O . TYR A 1 69 ? -7.866 -2.274 10.832 1.00 52.59 69 TYR A O 1
ATOM 594 N N . ILE A 1 70 ? -8.158 -4.239 11.855 1.00 51.53 70 ILE A N 1
ATOM 595 C CA . ILE A 1 70 ? -9.160 -4.810 10.934 1.00 51.53 70 ILE A CA 1
ATOM 596 C C . ILE A 1 70 ? -10.517 -4.072 11.118 1.00 51.53 70 ILE A C 1
ATOM 598 O O . ILE A 1 70 ? -11.590 -4.614 10.881 1.00 51.53 70 ILE A O 1
ATOM 602 N N . GLN A 1 71 ? -10.521 -2.811 11.565 1.00 49.53 71 GLN A N 1
ATOM 603 C CA . GLN A 1 71 ? -11.703 -1.973 11.505 1.00 49.53 71 GLN A CA 1
ATOM 604 C C . GLN A 1 71 ? -11.848 -1.509 10.067 1.00 49.53 71 GLN A C 1
ATOM 606 O O . GLN A 1 71 ? -10.967 -0.870 9.489 1.00 49.53 71 GLN A O 1
ATOM 611 N N . LYS A 1 72 ? -12.987 -1.853 9.473 1.00 48.16 72 LYS A N 1
ATOM 612 C CA . LYS A 1 72 ? -13.424 -1.268 8.213 1.00 48.16 72 LYS A CA 1
ATOM 613 C C . LYS A 1 72 ? -13.346 0.256 8.368 1.00 48.16 72 LYS A C 1
ATOM 615 O O . LYS A 1 72 ? -14.159 0.833 9.080 1.00 48.16 72 LYS A O 1
ATOM 620 N N . LEU A 1 73 ? -12.379 0.893 7.696 1.00 51.28 73 LEU A N 1
ATOM 621 C CA . LEU A 1 73 ? -12.205 2.358 7.676 1.00 51.28 73 LEU A CA 1
ATOM 622 C C . LEU A 1 73 ? -13.494 3.090 7.273 1.00 51.28 73 LEU A C 1
ATOM 624 O O . LEU A 1 73 ? -13.691 4.250 7.607 1.00 51.28 73 LEU A O 1
ATOM 628 N N . THR A 1 74 ? -14.395 2.389 6.592 1.00 47.12 74 THR A N 1
ATOM 629 C CA . THR A 1 74 ? -15.778 2.785 6.389 1.00 47.12 74 THR A CA 1
ATOM 630 C C . THR A 1 74 ? -16.679 1.604 6.728 1.00 47.12 74 THR A C 1
ATOM 632 O O . THR A 1 74 ? -16.869 0.674 5.941 1.00 47.12 74 THR A O 1
ATOM 635 N N . THR A 1 75 ? -17.293 1.644 7.909 1.00 51.62 75 THR A N 1
ATOM 636 C CA . THR A 1 75 ? -18.638 1.071 8.012 1.00 51.62 75 THR A CA 1
ATOM 637 C C . THR A 1 75 ? -19.458 1.919 7.047 1.00 51.62 75 THR A C 1
ATOM 639 O O . THR A 1 75 ? -19.448 3.143 7.173 1.00 51.62 75 THR A O 1
ATOM 642 N N . GLY A 1 76 ? -20.038 1.324 6.002 1.00 64.12 76 GLY A N 1
ATOM 643 C CA . GLY A 1 76 ? -20.914 2.059 5.086 1.00 64.12 76 GLY A CA 1
ATOM 644 C C . GLY A 1 76 ? -22.049 2.761 5.843 1.00 64.12 76 GLY A C 1
ATOM 645 O O . GLY A 1 76 ? -22.130 2.683 7.070 1.00 64.12 76 GLY A O 1
ATOM 646 N N . ALA A 1 77 ? -22.945 3.442 5.124 1.00 66.31 77 ALA A N 1
ATOM 647 C CA . ALA A 1 77 ? -24.109 4.072 5.745 1.00 66.31 77 ALA A CA 1
ATOM 648 C C . ALA A 1 77 ? -24.772 3.103 6.739 1.00 66.31 77 ALA A C 1
ATOM 650 O O . ALA A 1 77 ? -25.104 1.971 6.375 1.00 66.31 77 ALA A O 1
ATOM 651 N N . ARG A 1 78 ? -24.887 3.530 8.006 1.00 65.19 78 ARG A N 1
ATOM 652 C CA . ARG A 1 78 ? -25.529 2.724 9.046 1.00 65.19 78 ARG A CA 1
ATOM 653 C C . ARG A 1 78 ? -26.933 2.361 8.550 1.00 65.19 78 ARG A C 1
ATOM 655 O O . ARG A 1 78 ? -27.618 3.250 8.035 1.00 65.19 78 ARG A O 1
ATOM 662 N N . PRO A 1 79 ? -27.359 1.092 8.650 1.00 69.19 79 PRO A N 1
ATOM 663 C CA . PRO A 1 79 ? -28.704 0.717 8.243 1.00 69.19 79 PRO A CA 1
ATOM 664 C C . PRO A 1 79 ? -29.709 1.574 9.015 1.00 69.19 79 PRO A C 1
ATOM 666 O O . PRO A 1 79 ? -29.580 1.749 10.224 1.00 69.19 79 PRO A O 1
ATOM 669 N N . LYS A 1 80 ? -30.701 2.124 8.307 1.00 75.94 80 LYS A N 1
ATOM 670 C CA . LYS A 1 80 ? -31.728 3.000 8.895 1.00 75.94 80 LYS A CA 1
ATOM 671 C C . LYS A 1 80 ? -32.543 2.288 9.988 1.00 75.94 80 LYS A C 1
ATOM 673 O O . LYS A 1 80 ? -33.057 2.945 10.883 1.00 75.94 80 LYS A O 1
ATOM 678 N N . TYR A 1 81 ? -32.613 0.957 9.919 1.00 79.19 81 TYR A N 1
ATOM 679 C CA . TYR A 1 81 ? -33.312 0.092 10.867 1.00 79.19 81 TYR A CA 1
ATOM 680 C C . TYR A 1 81 ? -32.416 -1.094 11.260 1.00 79.19 81 TYR A C 1
ATOM 682 O O . TYR A 1 81 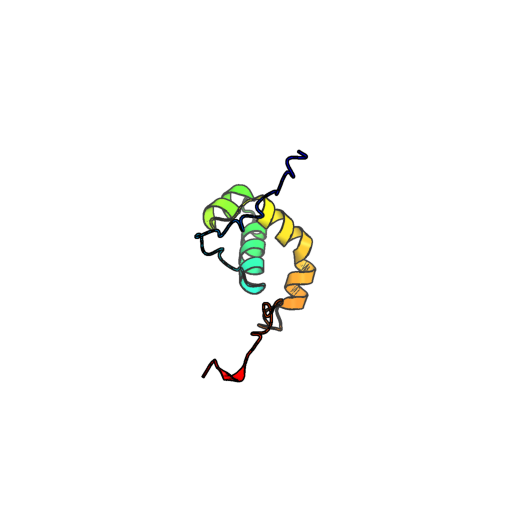? -32.489 -2.150 10.633 1.00 79.19 81 TYR A O 1
ATOM 690 N N . PRO A 1 82 ? -31.530 -0.934 12.256 1.00 69.38 82 PRO A N 1
ATOM 691 C CA . PRO A 1 82 ? -30.640 -2.007 12.707 1.00 69.38 82 PRO A CA 1
ATOM 692 C C . PRO A 1 82 ? -31.385 -3.215 13.304 1.00 69.38 82 PRO A C 1
ATOM 694 O O . PRO A 1 82 ? -30.876 -4.327 13.248 1.00 69.38 82 PRO A O 1
ATOM 697 N N . GLN A 1 83 ? -32.599 -3.019 13.818 1.00 78.12 83 GLN A N 1
ATOM 698 C CA . GLN A 1 83 ? -33.414 -4.050 14.470 1.00 78.12 83 GLN A CA 1
ATOM 699 C C . GLN A 1 83 ? -33.994 -5.126 13.532 1.00 78.12 83 GLN A C 1
ATOM 701 O O . GLN A 1 83 ? -34.534 -6.113 14.014 1.00 78.12 83 GLN A O 1
ATOM 706 N N . LEU A 1 84 ? -33.912 -4.946 12.209 1.00 69.50 84 LEU A N 1
ATOM 707 C CA . LEU A 1 84 ? -34.457 -5.890 11.219 1.00 69.50 84 LEU A CA 1
ATOM 708 C C . LEU A 1 84 ? -33.395 -6.830 10.621 1.00 69.50 84 LEU A C 1
ATOM 710 O O . LEU A 1 84 ? -33.702 -7.579 9.701 1.00 69.50 84 LEU A O 1
ATOM 714 N N . ALA A 1 85 ? -32.146 -6.756 11.089 1.00 58.81 85 ALA A N 1
ATOM 715 C CA . ALA A 1 85 ? -31.009 -7.495 10.534 1.00 58.81 85 ALA A CA 1
ATOM 716 C C . ALA A 1 85 ? -30.629 -8.756 11.343 1.00 58.81 85 ALA A C 1
ATOM 718 O O . ALA A 1 85 ? -29.455 -9.128 11.345 1.00 58.81 85 ALA A O 1
ATOM 719 N N . LEU A 1 86 ? -31.596 -9.356 12.051 1.00 47.94 86 LEU A N 1
ATOM 720 C CA . LEU A 1 86 ? -31.433 -10.632 12.763 1.00 47.94 86 LEU A CA 1
ATOM 721 C C . LEU A 1 86 ? -31.418 -11.820 11.796 1.00 47.94 86 LEU A C 1
ATOM 723 O O . LEU A 1 86 ? -32.252 -11.823 10.863 1.00 47.94 86 LEU A O 1
#

InterPro domains:
  IPR007889 DNA binding HTH domain, Psq-type [PF04218] (16-65)
  IPR009057 Homedomain-like superfamily [SSF46689] (15-67)

Secondary structure (DSSP, 8-state):
---------------S------HHHHHHHHHHHHTT--HHHHHHHHT--HHHHHHHHHTHHHHHHHTT----S---S--S-GGG--

Radius of gyration: 19.49 Å; Cα contacts (8 Å, |Δi|>4): 35; chains: 1; bounding box: 57×37×36 Å

Mean predicted aligned error: 13.58 Å

Organism: Rhizophagus irregularis (strain DAOM 197198w) (NCBI:txid1432141)

Sequence (86 aa):
MVRGNFHKLRANVTTKRRRQWSAREKLMVITYYERGHSKRSTADKFNIEPKQLREWISNKERLLKAVPYIQKLTTGARPKYPQLAL

Solvent-accessible surface area (backbone atoms only — not comparable to full-atom values): 5757 Å² total; per-residue (Å²): 135,87,83,77,84,75,77,77,82,69,78,84,79,69,87,68,81,76,83,82,79,51,52,63,57,52,48,54,54,48,55,52,34,72,76,73,48,51,64,60,63,47,16,63,74,70,74,48,56,54,66,57,55,52,54,48,60,76,41,42,70,61,36,62,71,44,55,90,46,93,60,64,94,63,73,66,85,73,68,96,62,70,88,75,73,122

Foldseek 3Di:
DDDDPPPPPDDPPDPDPDDDAALVNLVVLLVVVVVPDDLVVSCVVVVHDSVVNVVSNVCVVVSVVCVVDPPPPDPDDDPPCPPVPD